Protein AF-A0A9P0JY81-F1 (afdb_monomer)

Foldseek 3Di:
DDDDAPDPVRVVVVVVVCVVVVNDDDDDDDPVRDDDDDDDPPDDPPDDQVNVQVVCVVVVHHDPDDDDDDPDPDDDPPPDD

Structure (mmCIF, N/CA/C/O backbone):
data_AF-A0A9P0JY81-F1
#
_entry.id   AF-A0A9P0JY81-F1
#
loop_
_atom_site.group_PDB
_atom_site.id
_atom_site.type_symbol
_atom_site.label_atom_id
_atom_site.label_alt_id
_atom_site.label_comp_id
_atom_site.label_asym_id
_atom_site.label_entity_id
_atom_site.label_seq_id
_atom_site.pdbx_PDB_ins_code
_atom_site.Cartn_x
_atom_site.Cartn_y
_atom_site.Cartn_z
_atom_site.occupancy
_atom_site.B_iso_or_equiv
_atom_site.auth_seq_id
_atom_site.auth_comp_id
_atom_site.auth_asym_id
_atom_site.auth_atom_id
_atom_site.pdbx_PDB_model_num
ATOM 1 N N . MET A 1 1 ? 4.633 2.386 23.636 1.00 83.19 1 MET A N 1
ATOM 2 C CA . MET A 1 1 ? 3.267 1.863 23.877 1.00 83.19 1 MET A CA 1
ATOM 3 C C . MET A 1 1 ? 2.610 1.574 22.534 1.00 83.19 1 MET A C 1
ATOM 5 O O . MET A 1 1 ? 2.806 2.366 21.623 1.00 83.19 1 MET A O 1
ATOM 9 N N . ARG A 1 2 ? 1.883 0.458 22.382 1.00 88.94 2 ARG A N 1
ATOM 10 C CA . ARG A 1 2 ? 1.165 0.108 21.143 1.00 88.94 2 ARG A CA 1
ATOM 11 C C . ARG A 1 2 ? -0.329 0.039 21.431 1.00 88.94 2 ARG A C 1
ATOM 13 O O . ARG A 1 2 ? -0.731 -0.665 22.349 1.00 88.94 2 ARG A O 1
ATOM 20 N N . ILE A 1 3 ? -1.123 0.744 20.633 1.00 90.38 3 ILE A N 1
ATOM 21 C CA . ILE A 1 3 ? -2.586 0.741 20.711 1.00 90.38 3 ILE A CA 1
ATOM 22 C C . ILE A 1 3 ? -3.106 0.020 19.471 1.00 90.38 3 ILE A C 1
ATOM 24 O O . ILE A 1 3 ? -2.642 0.284 18.362 1.00 90.38 3 ILE A O 1
ATOM 28 N N . ILE A 1 4 ? -4.029 -0.920 19.662 1.00 92.12 4 ILE A N 1
ATOM 29 C CA . ILE A 1 4 ? -4.633 -1.704 18.582 1.00 92.12 4 ILE A CA 1
ATOM 30 C C . ILE A 1 4 ? -6.104 -1.300 18.495 1.00 92.12 4 ILE A C 1
ATOM 32 O O . ILE A 1 4 ? -6.865 -1.524 19.434 1.00 92.12 4 ILE A O 1
ATOM 36 N N . ALA A 1 5 ? -6.485 -0.675 17.382 1.00 92.75 5 ALA A N 1
ATOM 37 C CA . ALA A 1 5 ? -7.868 -0.307 17.101 1.00 92.75 5 ALA A CA 1
ATOM 38 C C . ALA A 1 5 ? -8.666 -1.524 16.606 1.00 92.75 5 ALA A C 1
ATOM 40 O O . ALA A 1 5 ? -8.113 -2.406 15.948 1.00 92.75 5 ALA A O 1
ATOM 41 N N . LYS A 1 6 ?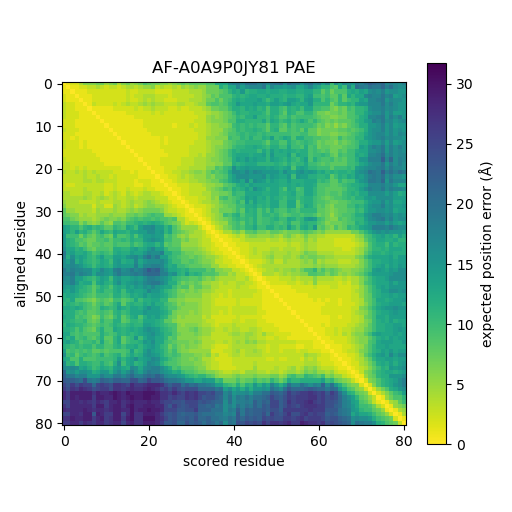 -9.970 -1.567 16.909 1.00 93.69 6 LYS A N 1
ATOM 42 C CA . LYS A 1 6 ? -10.869 -2.653 16.476 1.00 93.69 6 LYS A CA 1
ATOM 43 C C . LYS A 1 6 ? -11.322 -2.507 15.022 1.00 93.69 6 LYS A C 1
ATOM 45 O O . LYS A 1 6 ? -11.722 -3.492 14.411 1.00 93.69 6 LYS A O 1
ATOM 50 N N . SER A 1 7 ? -11.261 -1.294 14.483 1.00 93.81 7 SER A N 1
ATOM 51 C CA . SER A 1 7 ? -11.662 -0.962 13.119 1.00 93.81 7 SER A CA 1
ATOM 52 C C . SER A 1 7 ? -10.811 0.179 12.556 1.00 93.81 7 SER A C 1
ATOM 54 O O . SER A 1 7 ? -10.122 0.887 13.298 1.00 93.81 7 SER A O 1
ATOM 56 N N . GLU A 1 8 ? -10.867 0.375 11.237 1.00 92.62 8 GLU A N 1
ATOM 57 C CA . GLU A 1 8 ? -10.216 1.518 10.587 1.00 92.62 8 GLU A CA 1
ATOM 58 C C . GLU A 1 8 ? -10.811 2.861 11.038 1.00 92.62 8 GLU A C 1
ATOM 60 O O . GLU A 1 8 ? -10.084 3.841 11.184 1.00 92.62 8 GLU A O 1
ATOM 65 N N . ASP A 1 9 ? -12.117 2.907 11.308 1.00 94.38 9 ASP A N 1
ATOM 66 C CA . ASP A 1 9 ? -12.793 4.109 11.803 1.00 94.38 9 ASP A CA 1
ATOM 67 C C . ASP A 1 9 ? -12.328 4.474 13.222 1.00 94.38 9 ASP A C 1
ATOM 69 O O . ASP A 1 9 ? -11.970 5.624 13.490 1.00 94.38 9 ASP A O 1
ATOM 73 N N . ASP A 1 10 ? -12.211 3.479 14.109 1.00 95.81 10 ASP A N 1
ATOM 74 C CA . ASP A 1 10 ? -11.648 3.680 15.448 1.00 95.81 10 ASP A CA 1
ATOM 75 C C . ASP A 1 10 ? -10.195 4.159 15.374 1.00 95.81 10 ASP A C 1
ATOM 77 O O . ASP A 1 10 ? -9.800 5.060 16.114 1.00 95.81 10 ASP A O 1
ATOM 81 N N . TYR A 1 11 ? -9.398 3.601 14.455 1.00 94.94 11 TYR A N 1
ATOM 82 C CA . TYR A 1 11 ? -8.030 4.061 14.223 1.00 94.94 11 TYR A CA 1
ATOM 83 C C . TYR A 1 11 ? -7.995 5.545 13.841 1.00 94.94 11 TYR A C 1
ATOM 85 O O . TYR A 1 11 ? -7.243 6.314 14.443 1.00 94.94 11 TYR A O 1
ATOM 93 N N . ARG A 1 12 ? -8.837 5.971 12.889 1.00 94.00 12 ARG A N 1
ATOM 94 C CA . ARG A 1 12 ? -8.920 7.376 12.457 1.00 94.00 12 ARG A CA 1
ATOM 95 C C . ARG A 1 12 ? -9.320 8.299 13.608 1.00 94.00 12 ARG A C 1
ATOM 97 O O . ARG A 1 12 ? -8.713 9.357 13.761 1.00 94.00 12 ARG A O 1
ATOM 104 N N . LYS A 1 13 ? -10.289 7.894 14.436 1.00 96.00 13 LYS A N 1
ATOM 105 C CA . LYS A 1 13 ? -10.718 8.647 15.627 1.00 96.00 13 LYS A CA 1
ATOM 106 C C . LYS A 1 13 ? -9.593 8.790 16.656 1.00 96.00 13 LYS A C 1
ATOM 108 O O . LYS A 1 13 ? -9.377 9.890 17.154 1.00 96.00 13 LYS A O 1
ATOM 113 N N . ILE A 1 14 ? -8.838 7.722 16.925 1.00 95.56 14 ILE A N 1
ATOM 114 C CA . ILE A 1 14 ? -7.693 7.750 17.852 1.00 95.56 14 ILE A CA 1
ATOM 115 C C . ILE A 1 14 ? -6.581 8.669 17.329 1.00 95.56 14 ILE A C 1
ATOM 117 O O . ILE A 1 14 ? -6.072 9.502 18.073 1.00 95.56 14 ILE A O 1
ATOM 121 N N . VAL A 1 15 ? -6.216 8.552 16.048 1.00 94.88 15 VAL A N 1
ATOM 122 C CA . VAL A 1 15 ? -5.202 9.423 15.425 1.00 94.88 15 VAL A CA 1
ATOM 123 C C . VAL A 1 15 ? -5.637 10.885 15.467 1.00 94.88 15 VAL A C 1
ATOM 125 O O . VAL A 1 15 ? -4.824 11.760 15.756 1.00 94.88 15 VAL A O 1
ATOM 128 N N . ARG A 1 16 ? -6.917 11.158 15.194 1.00 95.81 16 ARG A N 1
ATOM 129 C CA . ARG A 1 16 ? -7.480 12.505 15.282 1.00 95.81 16 ARG A CA 1
ATOM 130 C C . ARG A 1 16 ? -7.354 13.069 16.697 1.00 95.81 16 ARG A C 1
ATOM 132 O O . ARG A 1 16 ? -6.823 14.164 16.834 1.00 95.81 16 ARG A O 1
ATOM 139 N N . LEU A 1 17 ? -7.749 12.302 17.714 1.00 97.25 17 LEU A N 1
ATOM 140 C CA . LEU A 1 17 ? -7.614 12.699 19.116 1.00 97.25 17 LEU A CA 1
ATOM 141 C C . LEU A 1 17 ? -6.158 13.039 19.465 1.00 97.25 17 LEU A C 1
ATOM 143 O O . LEU A 1 17 ? -5.890 14.088 20.030 1.00 97.25 17 LEU A O 1
ATOM 147 N N . PHE A 1 18 ? -5.192 12.199 19.08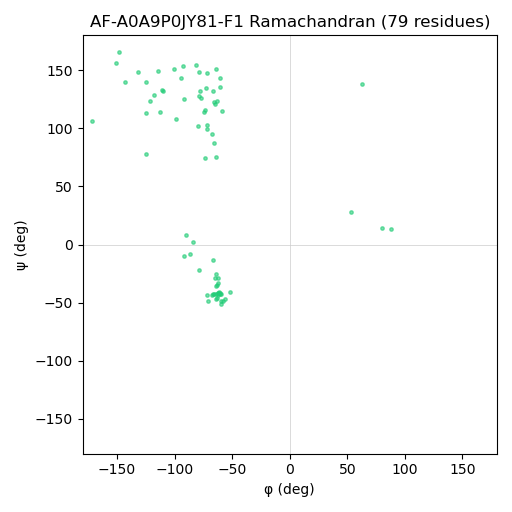1 1.00 96.12 18 PHE A N 1
ATOM 148 C CA . PHE A 1 18 ? -3.780 12.480 19.369 1.00 96.12 18 PHE A CA 1
ATOM 149 C C . PHE A 1 18 ? -3.243 13.724 18.669 1.00 96.12 18 PHE A C 1
ATOM 151 O O . PHE A 1 18 ? -2.333 14.357 19.194 1.00 96.12 18 PHE A O 1
ATOM 158 N N . ARG A 1 19 ? -3.779 14.083 17.499 1.00 95.00 19 ARG A N 1
ATOM 159 C CA . ARG A 1 19 ? -3.443 15.357 16.852 1.00 95.00 19 ARG A CA 1
ATOM 160 C C . ARG A 1 19 ? -4.056 16.544 17.585 1.00 95.00 19 ARG A C 1
ATOM 162 O O . ARG A 1 19 ? -3.368 17.541 17.746 1.00 95.00 19 ARG A O 1
ATOM 169 N N . GLU A 1 20 ? -5.318 16.436 17.995 1.00 97.94 20 GLU A N 1
ATOM 170 C CA . GLU A 1 20 ? -6.035 17.494 18.724 1.00 97.94 20 GLU A CA 1
ATOM 171 C C . GLU A 1 20 ? -5.391 17.776 20.092 1.00 97.94 20 GLU A C 1
ATOM 173 O O . GLU A 1 20 ? -5.281 18.931 20.482 1.00 97.94 20 GLU A O 1
ATOM 178 N N . GLU A 1 21 ? -4.882 16.741 20.762 1.00 97.75 21 GLU A N 1
ATOM 179 C CA . GLU A 1 21 ? -4.195 16.829 22.060 1.00 97.75 21 GLU A CA 1
ATOM 180 C C . GLU A 1 21 ? -2.668 17.040 21.943 1.00 97.75 21 GLU A C 1
ATOM 182 O O . GLU A 1 21 ? -1.945 16.911 22.929 1.00 97.75 21 GLU A O 1
ATOM 187 N N . GLU A 1 22 ? -2.150 17.290 20.733 1.00 96.50 22 GLU A N 1
ATOM 188 C CA . GLU A 1 22 ? -0.717 17.500 20.448 1.00 96.50 22 GLU A CA 1
ATOM 189 C C . GLU A 1 22 ? 0.217 16.383 20.970 1.00 96.50 22 GLU A C 1
ATOM 191 O O . GLU A 1 22 ? 1.405 16.580 21.240 1.00 96.50 22 GLU A O 1
ATOM 196 N N . VAL A 1 23 ? -0.299 15.157 21.073 1.00 97.00 23 VAL A N 1
ATOM 197 C CA . VAL A 1 23 ? 0.463 13.990 21.519 1.00 97.00 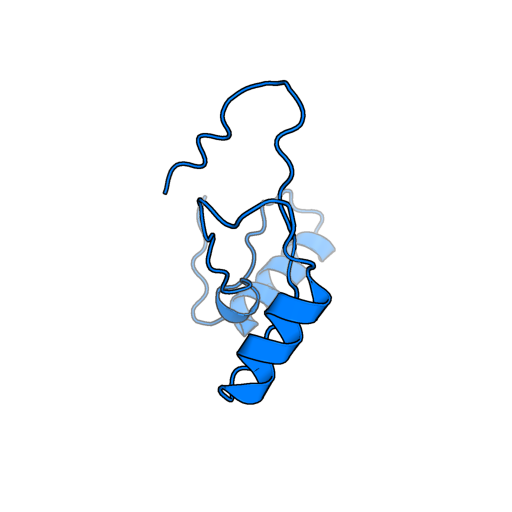23 VAL A CA 1
ATOM 198 C C . VAL A 1 23 ? 1.362 13.508 20.383 1.00 97.00 23 VAL A C 1
ATOM 200 O O . VAL A 1 23 ? 0.890 13.181 19.293 1.00 97.00 23 VAL A O 1
ATOM 203 N N . LEU A 1 24 ? 2.667 13.376 20.633 1.00 95.12 24 LEU A N 1
ATOM 204 C CA . LEU A 1 24 ? 3.602 12.807 19.658 1.00 95.12 24 LEU A CA 1
ATOM 205 C C . LEU A 1 24 ? 3.281 11.331 19.381 1.00 95.12 24 LEU A C 1
ATOM 207 O O . LEU A 1 24 ? 3.311 10.488 20.279 1.00 95.12 24 LEU A O 1
ATOM 211 N N . HIS A 1 25 ? 3.007 11.004 18.118 1.00 94.06 25 HIS A N 1
ATOM 212 C CA . HIS A 1 25 ? 2.678 9.647 17.693 1.00 94.06 25 HIS A CA 1
ATOM 213 C C . HIS A 1 25 ? 3.104 9.377 16.246 1.00 94.06 25 HIS A C 1
ATOM 215 O O . HIS A 1 25 ? 3.215 10.282 15.420 1.00 94.06 25 HIS A O 1
ATOM 221 N N . HIS A 1 26 ? 3.304 8.098 15.928 1.00 91.81 26 HIS A N 1
ATOM 222 C CA . HIS A 1 26 ? 3.482 7.636 14.554 1.00 91.81 26 HIS A CA 1
ATOM 223 C C . HIS A 1 26 ? 2.145 7.179 13.970 1.00 91.81 26 HIS A C 1
ATOM 225 O O . HIS A 1 26 ? 1.329 6.565 14.659 1.00 91.81 26 HIS A O 1
ATOM 231 N N . THR A 1 27 ? 1.943 7.444 12.680 1.00 90.00 27 THR A N 1
AT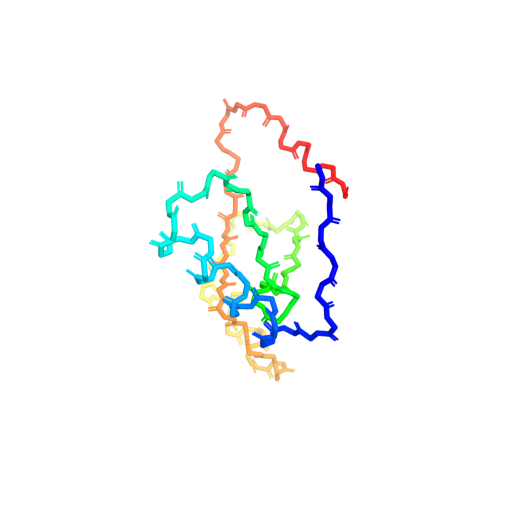OM 232 C CA . THR A 1 27 ? 0.790 6.951 11.920 1.00 90.00 27 THR A CA 1
ATOM 233 C C . THR A 1 27 ? 1.258 5.982 10.844 1.00 90.00 27 THR A C 1
ATOM 235 O O . THR A 1 27 ? 2.376 6.085 10.343 1.00 90.00 27 THR A O 1
ATOM 238 N N . PHE A 1 28 ? 0.405 5.017 10.517 1.00 85.12 28 PHE A N 1
ATOM 239 C CA . PHE A 1 28 ? 0.629 4.065 9.442 1.00 85.12 28 PHE A CA 1
ATOM 240 C C . PHE A 1 28 ? -0.573 4.139 8.501 1.00 85.12 28 PHE A C 1
ATOM 242 O O . PHE A 1 28 ? -1.699 4.225 8.993 1.00 85.12 28 PHE A O 1
ATOM 249 N N . PRO A 1 29 ? -0.363 4.082 7.176 1.00 84.25 29 PRO A N 1
ATOM 250 C CA . PRO A 1 29 ? -1.469 4.039 6.233 1.00 84.25 29 PRO A CA 1
ATOM 251 C C . PRO A 1 29 ? -2.318 2.794 6.488 1.00 84.25 29 PRO A C 1
ATOM 253 O O . PRO A 1 29 ? -1.784 1.688 6.698 1.00 84.25 29 PRO A O 1
ATOM 256 N N . LEU A 1 30 ? -3.635 2.993 6.471 1.00 86.62 30 LEU A N 1
ATOM 257 C CA . LEU A 1 30 ? -4.596 1.916 6.664 1.00 86.62 30 LEU A CA 1
ATOM 258 C C . LEU A 1 30 ? -4.501 0.899 5.524 1.00 86.62 30 LEU A C 1
ATOM 260 O O . LEU A 1 30 ? -4.138 1.272 4.409 1.00 86.62 30 LEU A O 1
ATOM 264 N N . PRO A 1 31 ? -4.826 -0.383 5.762 1.00 81.88 31 PRO A N 1
ATOM 265 C CA . PRO A 1 31 ? -4.852 -1.388 4.704 1.00 81.88 31 PRO A CA 1
ATOM 266 C C . PRO A 1 31 ? -5.684 -0.967 3.487 1.00 81.88 31 PRO A C 1
ATOM 268 O O . PRO A 1 31 ? -5.222 -1.156 2.367 1.00 81.88 31 PRO A O 1
ATOM 271 N N . SER A 1 32 ? -6.845 -0.337 3.699 1.00 80.62 32 SER A N 1
ATOM 272 C CA . SER A 1 32 ? -7.689 0.214 2.626 1.00 80.62 32 SER A CA 1
ATOM 273 C C . SER A 1 32 ? -7.041 1.350 1.824 1.00 80.62 32 SER A C 1
ATOM 275 O O . SER A 1 32 ? -7.387 1.564 0.667 1.00 80.62 32 SER A O 1
ATOM 277 N N . GLU A 1 33 ? -6.087 2.066 2.417 1.00 79.88 33 GLU A N 1
ATOM 278 C CA . GLU A 1 33 ? -5.360 3.181 1.796 1.00 79.88 33 GLU A CA 1
ATOM 279 C C . GLU A 1 33 ? -4.066 2.730 1.115 1.00 79.88 33 GLU A C 1
ATOM 281 O O . GLU A 1 33 ? -3.414 3.510 0.417 1.00 79.88 33 GLU A O 1
ATOM 286 N N . ARG A 1 34 ? -3.643 1.479 1.330 1.00 80.56 34 ARG A N 1
ATOM 287 C CA . ARG A 1 34 ? -2.439 0.951 0.696 1.00 80.56 34 ARG A CA 1
ATOM 288 C C . ARG A 1 34 ? -2.738 0.662 -0.766 1.00 80.56 34 ARG A C 1
ATOM 290 O O . ARG A 1 34 ? -3.472 -0.265 -1.093 1.00 80.56 34 ARG A O 1
ATOM 297 N N . ASN A 1 35 ? -2.087 1.415 -1.647 1.00 74.56 35 ASN A N 1
ATOM 298 C CA . ASN A 1 35 ? -2.076 1.108 -3.070 1.00 74.56 35 ASN A CA 1
ATOM 299 C C . ASN A 1 35 ? -1.486 -0.292 -3.296 1.00 74.56 35 ASN A C 1
ATOM 301 O O . ASN A 1 35 ? -0.297 -0.531 -3.050 1.00 74.56 35 ASN A O 1
ATOM 305 N N . ILE A 1 36 ? -2.318 -1.208 -3.791 1.00 79.56 36 ILE A N 1
ATOM 306 C CA . ILE A 1 36 ? -1.878 -2.520 -4.259 1.00 79.56 36 ILE A CA 1
ATOM 307 C C . ILE A 1 36 ? -1.167 -2.296 -5.591 1.00 79.56 36 ILE A C 1
ATOM 309 O O . ILE A 1 36 ? -1.773 -1.842 -6.559 1.00 79.56 36 ILE A O 1
ATOM 313 N N . HIS A 1 37 ? 0.130 -2.581 -5.633 1.00 85.25 37 HIS A N 1
ATOM 314 C CA . HIS A 1 37 ? 0.944 -2.397 -6.826 1.00 85.25 37 HIS A CA 1
ATOM 315 C C . HIS A 1 37 ? 1.770 -3.649 -7.104 1.00 85.25 37 HIS A C 1
ATOM 317 O O . HIS A 1 37 ? 2.181 -4.361 -6.189 1.00 85.25 37 HIS A O 1
ATOM 323 N N . ALA A 1 38 ? 2.021 -3.903 -8.385 1.00 85.31 38 ALA A N 1
ATOM 324 C CA . ALA A 1 38 ? 2.927 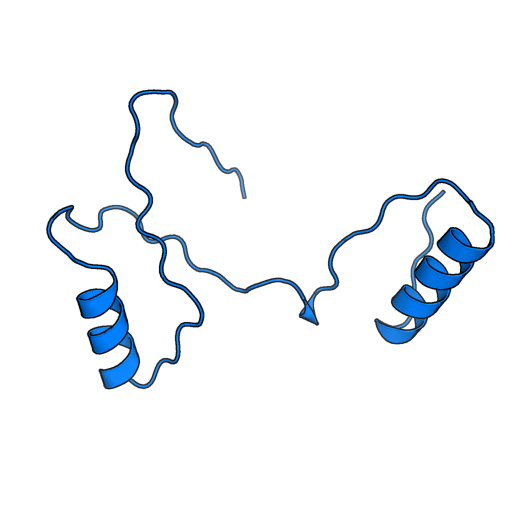-4.943 -8.844 1.00 85.31 38 ALA A CA 1
ATOM 325 C C . ALA A 1 38 ? 4.166 -4.290 -9.460 1.00 85.31 38 ALA A C 1
ATOM 327 O O . ALA A 1 38 ? 4.053 -3.371 -10.272 1.00 85.31 38 ALA A O 1
ATOM 328 N N . VAL A 1 39 ? 5.353 -4.775 -9.089 1.00 86.25 39 VAL A N 1
ATOM 329 C CA . VAL A 1 39 ? 6.614 -4.343 -9.703 1.00 86.25 39 VAL A CA 1
ATOM 330 C C . VAL A 1 39 ? 7.022 -5.368 -10.749 1.00 86.25 39 VAL A C 1
ATOM 332 O O . VAL A 1 39 ? 7.466 -6.467 -10.419 1.00 86.25 39 VAL A O 1
ATOM 335 N N . VAL A 1 40 ? 6.901 -4.992 -12.019 1.00 85.31 40 VAL A N 1
ATOM 336 C CA . VAL A 1 40 ? 7.344 -5.819 -13.144 1.00 85.31 40 VAL A CA 1
ATOM 337 C C . VAL A 1 40 ? 8.786 -5.457 -13.493 1.00 85.31 40 VAL A C 1
ATOM 339 O O . VAL A 1 40 ? 9.111 -4.295 -13.732 1.00 85.31 40 VAL A O 1
ATOM 342 N N . ARG A 1 41 ? 9.676 -6.454 -13.507 1.00 84.38 41 ARG A N 1
ATOM 343 C CA . ARG A 1 41 ? 11.088 -6.292 -13.893 1.00 84.38 41 ARG A CA 1
ATOM 344 C C . ARG A 1 41 ? 11.300 -6.772 -15.327 1.00 84.38 41 ARG A C 1
ATOM 346 O O . ARG A 1 41 ? 10.617 -7.683 -15.775 1.00 84.38 41 ARG A O 1
ATOM 353 N N . GLY A 1 42 ? 12.280 -6.192 -16.020 1.00 81.31 42 GLY A N 1
ATOM 354 C CA . GLY A 1 42 ? 12.645 -6.613 -17.379 1.00 81.31 42 GLY A CA 1
ATOM 355 C C . GLY A 1 42 ? 11.739 -6.071 -18.487 1.00 81.31 42 GLY A C 1
ATOM 356 O O . GLY A 1 42 ? 11.821 -6.558 -19.609 1.00 81.31 42 GLY A O 1
ATOM 357 N N . VAL A 1 43 ? 10.907 -5.064 -18.196 1.00 82.75 43 VAL A N 1
ATOM 358 C CA . VAL A 1 43 ? 10.149 -4.338 -19.226 1.00 82.75 43 VAL A CA 1
ATOM 359 C C . VAL A 1 43 ? 11.142 -3.629 -20.159 1.00 82.75 43 VAL A C 1
ATOM 361 O O . VAL A 1 43 ? 11.980 -2.865 -19.664 1.00 82.75 43 VAL A O 1
ATOM 364 N N . PRO A 1 44 ? 11.103 -3.883 -21.479 1.00 82.19 44 PRO A N 1
ATOM 365 C CA . PRO A 1 44 ? 11.995 -3.226 -22.425 1.00 82.19 44 PRO A CA 1
ATOM 366 C C . PRO A 1 44 ? 11.809 -1.702 -22.427 1.00 82.19 44 PRO A C 1
ATOM 368 O O . PRO A 1 44 ? 10.697 -1.194 -22.303 1.00 82.19 44 PRO A O 1
ATOM 371 N N . VAL A 1 45 ? 12.908 -0.959 -22.585 1.00 78.81 45 VAL A N 1
ATOM 372 C CA . VAL A 1 45 ? 12.929 0.515 -22.451 1.00 78.81 45 VAL A CA 1
ATOM 373 C C . VAL A 1 45 ? 12.141 1.264 -23.528 1.00 78.81 45 VAL A C 1
ATOM 375 O O . VAL A 1 45 ? 11.918 2.463 -23.392 1.00 78.81 45 VAL A O 1
ATOM 378 N N . ASN A 1 46 ? 11.763 0.578 -24.605 1.00 84.75 46 ASN A N 1
ATOM 379 C CA . ASN A 1 46 ? 11.001 1.126 -25.721 1.00 84.75 46 ASN A CA 1
ATOM 380 C C . ASN A 1 46 ? 9.483 1.084 -25.502 1.00 84.75 46 ASN A C 1
ATOM 382 O O . ASN A 1 46 ? 8.774 1.657 -26.318 1.00 84.75 46 ASN A O 1
ATOM 386 N N . PHE A 1 47 ? 8.991 0.433 -24.444 1.00 84.31 47 PHE A N 1
ATOM 387 C CA . PHE A 1 47 ? 7.570 0.481 -24.104 1.00 84.31 47 PHE A CA 1
ATOM 388 C C . PHE A 1 47 ? 7.257 1.799 -23.404 1.00 84.31 47 PHE A C 1
ATOM 390 O O . PHE A 1 47 ? 7.901 2.158 -22.413 1.00 84.31 47 PHE A O 1
ATOM 397 N N . SER A 1 48 ? 6.249 2.502 -23.904 1.00 88.25 48 SER A N 1
ATOM 398 C CA . SER A 1 48 ? 5.676 3.658 -23.223 1.00 88.25 48 SER A CA 1
ATOM 399 C C . SER A 1 48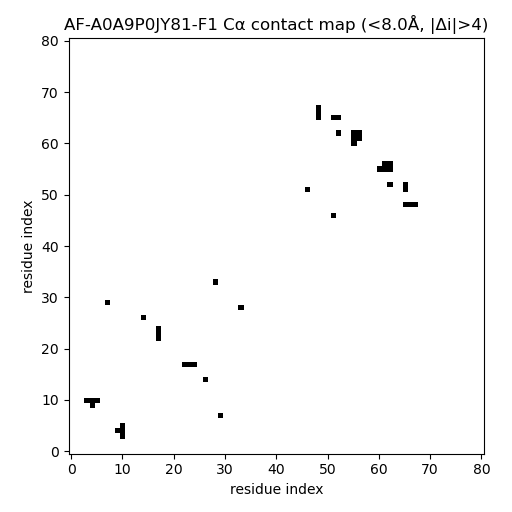 ? 4.678 3.227 -22.144 1.00 88.25 48 SER A C 1
ATOM 401 O O . SER A 1 48 ? 4.083 2.149 -22.187 1.00 88.25 48 SER A O 1
ATOM 403 N N . ASP A 1 49 ? 4.486 4.080 -21.143 1.00 88.50 49 ASP A N 1
ATOM 404 C CA . ASP A 1 49 ? 3.481 3.891 -20.098 1.00 88.50 49 ASP A CA 1
ATOM 405 C C . ASP A 1 49 ? 2.056 3.886 -20.670 1.00 88.50 49 ASP A C 1
ATOM 407 O O . ASP A 1 49 ? 1.210 3.130 -20.191 1.00 88.50 49 ASP A O 1
ATOM 411 N N . THR A 1 50 ? 1.804 4.664 -21.725 1.00 90.38 50 THR A N 1
ATOM 412 C CA . THR A 1 50 ? 0.521 4.704 -22.438 1.00 90.38 50 THR A CA 1
ATOM 413 C C . THR A 1 50 ? 0.207 3.395 -23.161 1.00 90.38 50 THR A C 1
ATOM 415 O O . THR A 1 50 ? -0.921 2.916 -23.058 1.00 90.38 50 THR A O 1
ATOM 418 N N . GLU A 1 51 ? 1.182 2.777 -23.834 1.00 91.25 51 GLU A N 1
ATOM 419 C CA . GLU A 1 51 ? 1.012 1.462 -24.474 1.00 91.25 51 GLU A CA 1
ATOM 420 C C . GLU A 1 51 ? 0.718 0.371 -23.440 1.00 91.25 51 GLU A C 1
ATOM 422 O O . GLU A 1 51 ? -0.226 -0.401 -23.602 1.00 91.25 51 GLU A O 1
ATOM 427 N N . ILE A 1 52 ? 1.473 0.343 -22.334 1.00 91.06 52 ILE A N 1
ATOM 428 C CA . ILE A 1 52 ? 1.247 -0.623 -21.248 1.00 91.06 52 ILE A CA 1
ATOM 429 C C . ILE A 1 52 ? -0.141 -0.414 -20.631 1.00 91.06 52 ILE A C 1
ATOM 431 O O . ILE A 1 52 ? -0.845 -1.387 -20.354 1.00 91.06 52 ILE A O 1
ATOM 435 N N . LYS A 1 53 ? -0.557 0.844 -20.433 1.00 92.69 53 LYS A N 1
ATOM 436 C CA . LYS A 1 53 ? -1.894 1.170 -19.929 1.00 92.69 53 LYS A CA 1
ATOM 437 C C . LYS A 1 53 ? -2.982 0.643 -20.858 1.00 92.69 53 LYS A C 1
ATOM 439 O O . LYS A 1 53 ? -3.873 -0.060 -20.390 1.00 92.69 53 LYS A O 1
ATOM 444 N N . GLY A 1 54 ? -2.876 0.943 -22.151 1.00 94.38 54 GLY A N 1
ATOM 445 C CA . GLY A 1 54 ? -3.853 0.532 -23.155 1.00 94.38 54 GLY A CA 1
ATOM 446 C C . GLY A 1 54 ? -4.001 -0.986 -23.240 1.00 94.38 54 GLY A C 1
ATOM 447 O O . GLY A 1 54 ? -5.119 -1.490 -23.257 1.00 94.38 54 GLY A O 1
ATOM 448 N N . GLU A 1 55 ? -2.893 -1.728 -23.206 1.00 94.06 55 GLU A N 1
ATOM 449 C CA . GLU A 1 55 ? -2.914 -3.198 -23.184 1.00 94.06 55 GLU A CA 1
ATOM 450 C C . GLU A 1 55 ? -3.611 -3.764 -21.940 1.00 94.06 55 GLU A C 1
ATOM 452 O O . GLU A 1 55 ? -4.382 -4.722 -22.034 1.00 94.06 55 GLU A O 1
ATOM 457 N N . LEU A 1 56 ? -3.360 -3.187 -20.761 1.00 93.88 56 LEU A N 1
ATOM 458 C CA . LEU A 1 56 ? -4.016 -3.615 -19.524 1.00 93.88 56 LEU A CA 1
ATOM 459 C C . LEU A 1 56 ? -5.521 -3.323 -19.559 1.00 93.88 56 LEU A C 1
ATOM 461 O O . LEU A 1 56 ? -6.314 -4.189 -19.189 1.00 93.88 56 LEU A O 1
ATOM 465 N N . GLU A 1 57 ? -5.913 -2.150 -20.053 1.00 96.06 57 GLU A N 1
ATOM 466 C CA . GLU A 1 57 ? -7.317 -1.756 -20.205 1.00 96.06 57 GLU A CA 1
ATOM 467 C C . GLU A 1 57 ? -8.064 -2.638 -21.210 1.00 96.06 57 GLU A C 1
ATOM 469 O O . GLU A 1 57 ? -9.162 -3.109 -20.912 1.00 96.06 57 GLU A O 1
ATOM 474 N N . GLN A 1 58 ? -7.450 -2.969 -22.349 1.00 97.38 58 GLN A N 1
ATOM 475 C CA . GLN A 1 58 ? -8.028 -3.897 -23.331 1.00 97.38 58 GLN A CA 1
ATOM 476 C C . GLN A 1 58 ? -8.242 -5.307 -22.769 1.00 97.38 58 GLN A C 1
ATOM 478 O O . GLN A 1 58 ? -9.163 -6.010 -23.181 1.00 97.38 58 GLN A O 1
ATOM 483 N N . ARG A 1 59 ? -7.418 -5.721 -21.803 1.00 96.62 59 ARG A N 1
ATOM 484 C CA . ARG A 1 59 ? -7.549 -7.007 -21.102 1.00 96.62 59 ARG A CA 1
ATOM 485 C C . ARG A 1 59 ? -8.537 -6.958 -19.931 1.00 96.62 59 ARG A C 1
ATOM 487 O O . ARG A 1 59 ? -8.712 -7.967 -19.253 1.00 96.62 59 ARG A O 1
ATOM 494 N N . GLY A 1 60 ? -9.189 -5.816 -19.705 1.00 96.69 60 GLY A N 1
ATOM 495 C CA . GLY A 1 60 ? -10.206 -5.632 -18.669 1.00 96.69 60 GLY A CA 1
ATOM 496 C C . GLY A 1 60 ? -9.660 -5.213 -17.303 1.00 96.69 60 GLY A C 1
ATOM 497 O O . GLY A 1 60 ? -10.391 -5.272 -16.317 1.00 96.69 60 GLY A O 1
ATOM 498 N N . TYR A 1 61 ? -8.396 -4.793 -17.217 1.00 93.75 61 TYR A N 1
ATOM 499 C CA . TYR A 1 61 ? -7.824 -4.229 -15.994 1.00 93.75 61 TYR A CA 1
ATOM 500 C C . TYR A 1 61 ? -7.954 -2.700 -15.981 1.00 93.75 61 TYR A C 1
ATOM 502 O O . TYR A 1 61 ? -7.965 -2.059 -17.022 1.00 93.75 61 TYR A O 1
ATOM 510 N N . SER A 1 62 ? -8.004 -2.082 -14.801 1.00 90.69 62 SER A N 1
ATOM 511 C CA . SER A 1 62 ? -8.072 -0.615 -14.667 1.00 90.69 62 SER A CA 1
ATOM 512 C C . SER A 1 62 ? -6.939 -0.105 -13.772 1.00 90.69 62 SER A C 1
ATOM 514 O O . SER A 1 62 ? -7.154 0.143 -12.583 1.00 90.69 62 SER A O 1
ATOM 516 N N . PRO A 1 63 ? -5.701 -0.010 -14.293 1.00 90.12 63 PRO A N 1
ATOM 517 C CA . PRO A 1 63 ? -4.564 0.457 -13.509 1.00 90.12 63 PRO A CA 1
ATOM 518 C C . PRO A 1 63 ? -4.726 1.939 -13.136 1.00 90.12 63 PRO A C 1
ATOM 520 O O . PRO A 1 63 ? -4.991 2.780 -13.993 1.00 90.12 63 PRO A O 1
ATOM 523 N N . LEU A 1 64 ? -4.514 2.271 -11.857 1.00 87.75 64 LEU A N 1
ATOM 524 C CA . LEU A 1 64 ? -4.565 3.660 -11.377 1.00 87.75 64 LEU A CA 1
ATOM 525 C C . LEU A 1 64 ? -3.366 4.477 -11.874 1.00 87.75 64 LEU A C 1
ATOM 527 O O . LEU A 1 64 ? -3.526 5.572 -12.410 1.00 87.75 64 LEU A O 1
ATOM 531 N N . HIS A 1 65 ? -2.160 3.928 -11.718 1.00 86.00 65 HIS A N 1
ATOM 532 C CA . HIS A 1 65 ? -0.912 4.575 -12.109 1.00 86.00 65 HIS A CA 1
ATOM 533 C C . HIS A 1 65 ? 0.069 3.549 -12.673 1.00 86.00 65 HIS A C 1
ATOM 535 O O . HIS A 1 65 ? 0.208 2.451 -12.134 1.00 86.00 65 HIS A O 1
ATOM 541 N N . ILE A 1 66 ? 0.783 3.935 -13.729 1.00 88.31 66 ILE A N 1
ATOM 542 C CA . ILE A 1 66 ? 1.895 3.173 -14.298 1.00 88.31 66 ILE A CA 1
ATOM 543 C C . ILE A 1 66 ? 3.124 4.067 -14.237 1.00 88.31 66 ILE A C 1
ATOM 545 O O . ILE A 1 66 ? 3.110 5.188 -14.733 1.00 88.31 66 ILE A O 1
ATOM 549 N N . ILE A 1 67 ? 4.177 3.578 -13.584 1.00 86.81 67 ILE A N 1
ATOM 550 C CA . ILE A 1 67 ? 5.433 4.308 -13.421 1.00 86.81 67 ILE A CA 1
ATOM 551 C C . ILE A 1 67 ? 6.554 3.430 -13.964 1.00 86.81 67 ILE A C 1
ATOM 553 O O . ILE A 1 67 ? 6.876 2.385 -13.398 1.00 86.81 67 ILE A O 1
ATOM 557 N N . LEU A 1 68 ? 7.172 3.871 -15.059 1.00 83.06 68 LEU A N 1
ATOM 558 C CA . LEU A 1 68 ? 8.368 3.239 -15.603 1.00 83.06 68 LEU A CA 1
ATOM 559 C C . LEU A 1 68 ? 9.589 3.693 -14.803 1.00 83.06 68 LEU A C 1
ATOM 561 O O . LEU A 1 68 ? 10.104 4.800 -14.974 1.00 83.06 68 LEU A O 1
ATOM 565 N N . LEU A 1 69 ? 10.061 2.818 -13.916 1.00 79.12 69 LEU A N 1
ATOM 566 C CA . LEU A 1 69 ? 11.269 3.06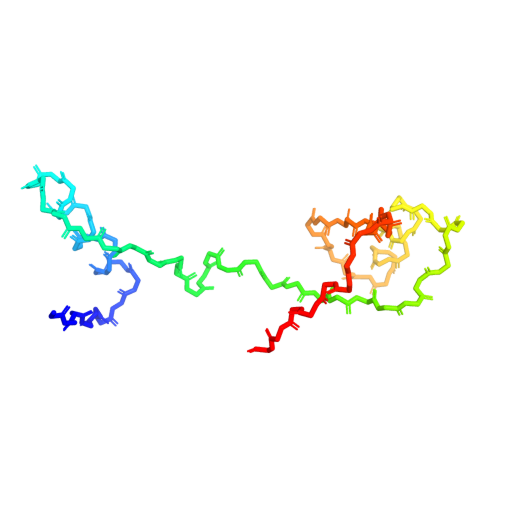3 -13.138 1.00 79.12 69 LEU A CA 1
ATOM 567 C C . LEU A 1 69 ? 12.501 2.950 -14.045 1.00 79.12 69 LEU A C 1
ATOM 569 O O . LEU A 1 69 ? 12.953 1.855 -14.383 1.00 79.12 69 LEU A O 1
ATOM 573 N N . LYS A 1 70 ? 13.067 4.095 -14.436 1.00 72.44 70 LYS A N 1
ATOM 574 C CA . LYS A 1 70 ? 14.352 4.146 -15.141 1.00 72.44 70 LYS A CA 1
ATOM 575 C C . LYS A 1 70 ? 15.483 3.947 -14.135 1.00 72.44 70 LYS A C 1
ATOM 577 O O . LYS A 1 70 ? 15.521 4.598 -13.093 1.00 72.44 70 LYS A O 1
ATOM 582 N N . ARG A 1 71 ? 16.434 3.068 -14.457 1.00 66.25 71 ARG A N 1
ATOM 583 C CA . ARG A 1 71 ? 17.699 2.984 -13.717 1.00 66.25 71 ARG A CA 1
ATOM 584 C C . ARG A 1 71 ? 18.497 4.265 -13.975 1.00 66.25 71 ARG A C 1
ATOM 586 O O . ARG A 1 71 ? 19.209 4.348 -14.968 1.00 66.25 71 ARG A O 1
ATOM 593 N N . SER A 1 72 ? 18.385 5.253 -13.092 1.00 55.75 72 SER A N 1
ATOM 594 C CA . SER A 1 72 ? 19.423 6.280 -12.965 1.00 55.75 72 SER A CA 1
ATOM 595 C C . SER A 1 72 ? 20.635 5.639 -12.292 1.00 55.75 72 SER A C 1
ATOM 597 O O . SER A 1 72 ? 20.474 4.871 -11.347 1.00 55.75 72 SER A O 1
ATOM 599 N N . GLY A 1 73 ? 21.835 5.884 -12.819 1.00 58.22 73 GLY A N 1
ATOM 600 C CA . GLY A 1 73 ? 23.079 5.209 -12.435 1.00 58.22 73 GLY A CA 1
ATOM 601 C C . GLY A 1 73 ? 23.531 5.441 -10.988 1.00 58.22 73 GLY A C 1
ATOM 602 O O . GLY A 1 73 ? 24.497 6.156 -10.756 1.00 58.22 73 GLY A O 1
ATOM 603 N N . GLY A 1 74 ? 22.880 4.797 -10.020 1.00 51.50 74 GLY A N 1
ATOM 604 C CA . GLY A 1 74 ? 23.271 4.826 -8.614 1.00 51.50 74 GLY A CA 1
ATOM 605 C C . GLY A 1 74 ? 22.465 3.842 -7.768 1.00 51.50 74 GLY A C 1
ATOM 606 O O . GLY A 1 74 ? 21.309 4.099 -7.461 1.00 51.50 74 GLY A O 1
ATOM 607 N N . ALA A 1 75 ? 23.132 2.747 -7.388 1.00 53.12 75 ALA A N 1
ATOM 608 C CA . ALA A 1 75 ? 22.722 1.651 -6.501 1.00 53.12 75 ALA A CA 1
ATOM 609 C C . ALA A 1 75 ? 21.507 0.785 -6.925 1.00 53.12 75 ALA A C 1
ATOM 611 O O . ALA A 1 75 ? 20.478 1.282 -7.381 1.00 53.12 75 ALA A O 1
ATOM 612 N N . PRO A 1 76 ? 21.589 -0.552 -6.757 1.00 46.56 76 PRO A N 1
ATOM 613 C CA . PRO A 1 76 ? 20.436 -1.418 -6.934 1.00 46.56 76 PRO A CA 1
ATOM 614 C C . PRO A 1 76 ? 19.418 -1.089 -5.845 1.00 46.56 76 PRO A C 1
ATOM 616 O O . PRO A 1 76 ? 19.713 -1.191 -4.656 1.00 46.56 76 PRO A O 1
ATOM 619 N N . CYS A 1 77 ? 18.203 -0.726 -6.249 1.00 47.75 77 CYS A N 1
ATOM 620 C CA . CYS A 1 77 ? 17.081 -0.675 -5.331 1.00 47.75 77 CYS A CA 1
ATOM 621 C C . CYS A 1 77 ? 16.766 -2.097 -4.839 1.00 47.75 77 CYS A C 1
ATOM 623 O O . CYS A 1 77 ? 15.961 -2.820 -5.429 1.00 47.75 77 CYS A O 1
ATOM 625 N N . LEU A 1 78 ? 17.442 -2.511 -3.770 1.00 45.31 78 LEU A N 1
ATOM 626 C CA . LEU A 1 78 ? 17.060 -3.640 -2.938 1.00 45.31 78 LEU A CA 1
ATOM 627 C C . LEU A 1 78 ? 15.854 -3.203 -2.100 1.00 45.31 78 LEU A C 1
ATOM 629 O O . LEU A 1 78 ? 15.979 -2.911 -0.915 1.00 45.31 78 LEU A O 1
ATOM 633 N N . TRP A 1 79 ? 14.684 -3.111 -2.732 1.00 46.28 79 TRP A N 1
ATOM 634 C CA . TRP A 1 79 ? 13.425 -3.120 -1.993 1.00 46.28 79 TRP A CA 1
ATOM 635 C C . TRP A 1 79 ? 13.235 -4.558 -1.496 1.00 46.28 79 TRP A C 1
ATOM 637 O O . TRP A 1 79 ? 12.919 -5.454 -2.283 1.00 46.28 79 TRP A O 1
ATOM 647 N N . TRP A 1 80 ? 13.574 -4.790 -0.226 1.00 39.44 80 TRP A N 1
ATOM 648 C CA . TRP A 1 80 ? 13.256 -6.022 0.492 1.00 39.44 80 TRP A CA 1
ATOM 649 C C . TRP A 1 80 ? 11.750 -6.062 0.789 1.00 39.44 80 TRP A C 1
ATOM 651 O O . TRP A 1 80 ? 11.118 -5.015 0.930 1.00 3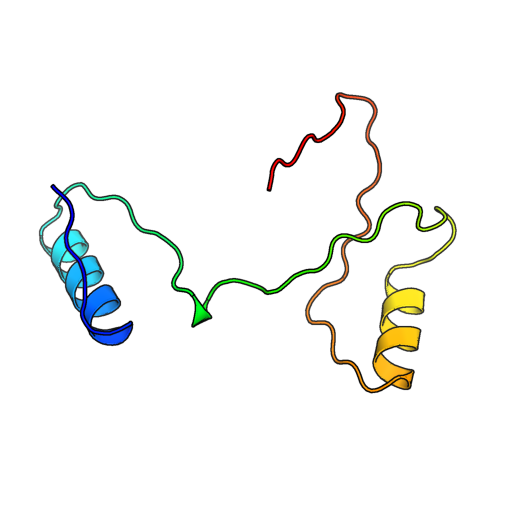9.44 80 TRP A O 1
ATOM 661 N N . TRP A 1 81 ? 11.232 -7.288 0.789 1.00 41.62 81 TRP A N 1
ATOM 662 C CA . TRP A 1 81 ? 9.834 -7.702 0.911 1.00 41.62 81 TRP A CA 1
ATOM 663 C C . TRP A 1 81 ? 9.166 -7.269 2.217 1.00 41.62 81 TRP A C 1
ATOM 665 O O . TRP A 1 81 ? 9.880 -7.200 3.244 1.00 41.62 81 TRP A O 1
#

Mean predicted aligned error: 9.57 Å

Sequence (81 aa):
MRIIAKSEDDYRKIVRLFREEEVLHHTFPLPSERNIHAVVRGVPVNFSDTEIKGELEQRGYSPLHIILLKRSGGAPCLWWW

pLDDT: mean 84.1, std 14.89, range [39.44, 97.94]

Radius of gyration: 19.29 Å; Cα contacts (8 Å, |Δi|>4): 22; chains: 1; bounding box: 36×25×50 Å

Secondary structure (DSSP, 8-state):
-----SSHHHHHHHHHHHHHTT--------GGGS----------TT--HHHHHHHHHHTT---S--------SS-------

Solvent-accessible surface area (backbone atoms only — not compar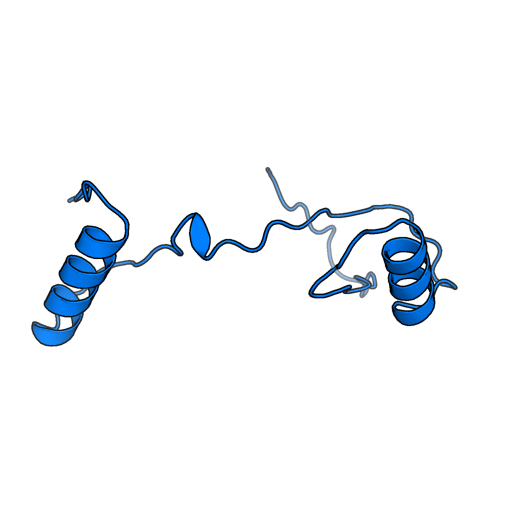able to full-atom values): 5826 Å² total; per-residue (Å²): 139,88,85,84,63,94,42,74,67,52,40,52,53,51,54,49,49,33,60,76,69,68,49,91,76,89,85,75,84,49,78,92,68,52,79,87,79,84,88,81,79,86,72,62,90,84,65,50,63,66,59,55,48,51,56,40,44,77,72,73,43,84,81,90,78,78,80,87,83,72,85,65,98,70,78,84,85,78,79,76,132

Organism: Acanthoscelides obtectus (NCBI:txid200917)